Protein AF-A0A7K8H4X1-F1 (afdb_monomer)

Organism: Orthonyx spaldingii (NCBI:txid38397)

Solvent-accessible surface area (backbone atoms only — not comparable to full-atom values): 3320 Å² total; per-residue (Å²): 123,47,80,46,65,48,88,66,87,46,71,68,54,54,51,53,47,67,78,41,43,69,64,32,53,78,69,39,43,44,79,47,60,52,86,37,64,44,76,55,93,98,42,75,38,65,63,64,76,81,84,129

Foldseek 3Di:
DEEAEDC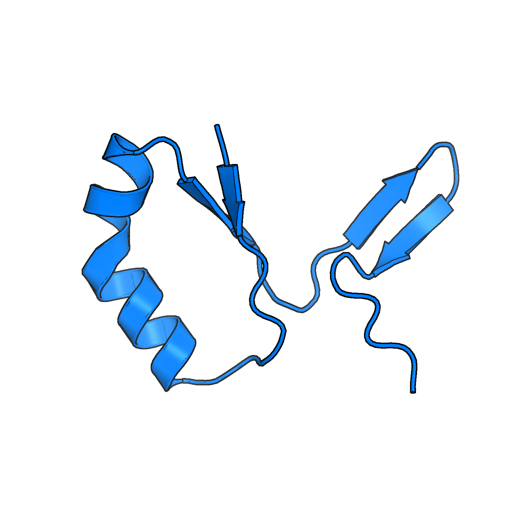DDDPVVVVVCVVCVVVCVVVVYHYDYQQDWDDDDPDIHRPDPPDD

Nearest PDB structures (foldseek):
  7c70-assembly2_B  TM=5.039E-01  e=3.751E+00  Thermus thermophilus HB8
  2h0a-assembly1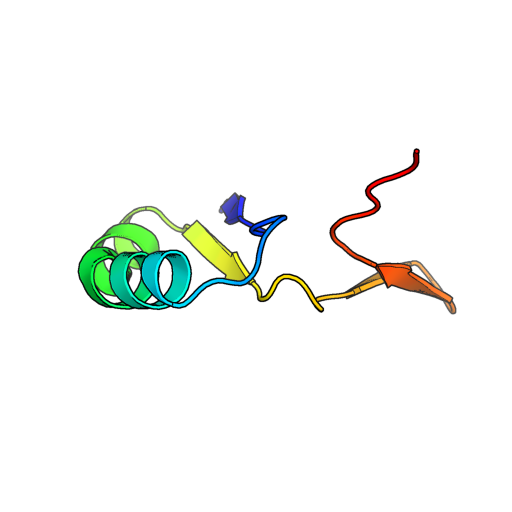_A  TM=4.798E-01  e=5.701E+00  Thermus thermophilus
  3ngl-assembly1_C  TM=4.378E-01  e=4.313E+00  Thermoplasma acidophilum
  8t7e-assembly1_B  TM=3.849E-01  e=4.022E+00  Homo sapiens
  7ac8-assembly3_F  TM=3.775E-01  e=5.317E+00  Thermotoga maritima MSB8

Mean predicted aligned error: 5.32 Å

Radius of gyration: 12.62 Å; Cα contacts (8 Å, |Δi|>4): 59; chains: 1; bounding box: 26×19×35 Å

Sequence (52 aa):
QVTLIPTFDSLVMHEWYQETHERQQELGITVLGSNSTVAMQDETFPACKVEF

pLDDT: mean 86.47, std 11.48, range [46.59, 97.88]

Secondary structure (DSSP, 8-state):
-EEE--SS--HHHHHHHHHHHHHHHHTTEEE--TT-EEEETTEEEESS----

Structure (mmCIF, N/CA/C/O backbone):
data_AF-A0A7K8H4X1-F1
#
_entry.id   AF-A0A7K8H4X1-F1
#
loop_
_atom_site.group_PDB
_atom_site.id
_atom_site.type_symbol
_atom_site.label_atom_id
_atom_site.label_alt_id
_atom_site.label_comp_id
_atom_site.label_asym_id
_atom_site.label_entity_id
_atom_site.label_seq_id
_atom_site.pdbx_PDB_i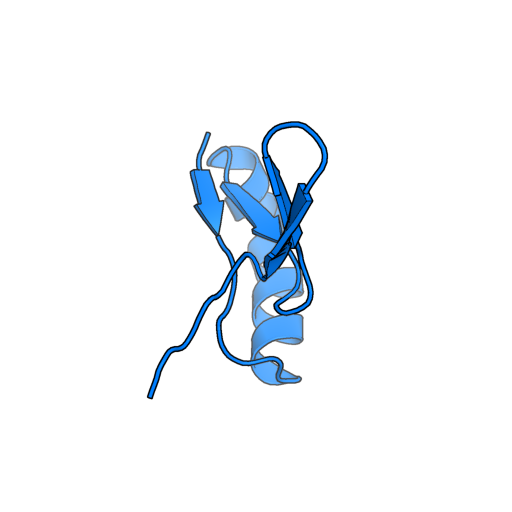ns_code
_atom_site.Cartn_x
_atom_site.Cartn_y
_atom_site.Cartn_z
_atom_site.occupancy
_atom_site.B_iso_or_equiv
_atom_site.auth_seq_id
_atom_site.auth_comp_id
_atom_site.auth_asym_id
_atom_site.auth_atom_id
_atom_site.pdbx_PDB_model_num
ATOM 1 N N . GLN A 1 1 ? -9.851 9.936 1.843 1.00 83.19 1 GLN A N 1
ATOM 2 C CA . GLN A 1 1 ? -9.478 8.606 1.328 1.00 83.19 1 GLN A CA 1
ATOM 3 C C . GLN A 1 1 ? -8.095 8.718 0.714 1.00 83.19 1 GLN A C 1
ATOM 5 O O . GLN A 1 1 ? -7.878 9.642 -0.062 1.00 83.19 1 GLN A O 1
ATOM 10 N N . VAL A 1 2 ? -7.164 7.853 1.112 1.00 92.38 2 VAL A N 1
ATOM 11 C CA . VAL A 1 2 ? -5.767 7.857 0.645 1.00 92.38 2 VAL A CA 1
ATOM 12 C C . VAL A 1 2 ? -5.463 6.501 0.020 1.00 92.38 2 VAL A C 1
ATOM 14 O O . VAL A 1 2 ? -5.841 5.479 0.581 1.00 92.38 2 VAL A O 1
ATOM 17 N N . THR A 1 3 ? -4.783 6.488 -1.126 1.00 90.81 3 THR A N 1
ATOM 18 C CA . THR A 1 3 ? -4.293 5.248 -1.744 1.00 90.81 3 THR A CA 1
ATOM 19 C C . THR A 1 3 ? -2.782 5.175 -1.582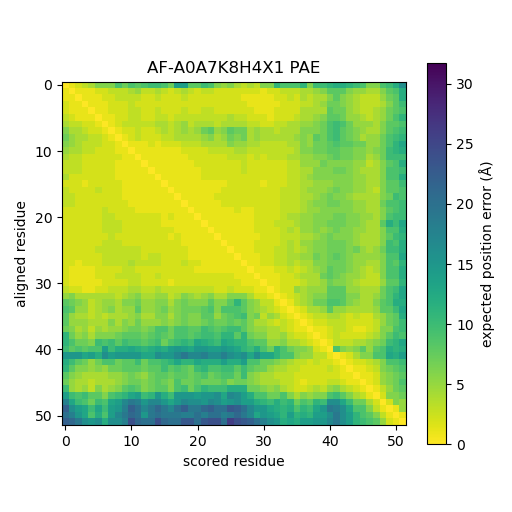 1.00 90.81 3 THR A C 1
ATOM 21 O O . THR A 1 3 ? -2.080 6.106 -1.971 1.00 90.81 3 THR A O 1
ATOM 24 N N . LEU A 1 4 ? -2.290 4.087 -0.995 1.00 90.19 4 LEU A N 1
ATOM 25 C CA . LEU A 1 4 ? -0.869 3.796 -0.843 1.00 90.19 4 LEU A CA 1
ATOM 26 C C . LEU A 1 4 ? -0.484 2.687 -1.822 1.00 90.19 4 LEU A C 1
ATOM 28 O O . LEU A 1 4 ? -1.128 1.641 -1.857 1.00 90.19 4 LEU A O 1
ATOM 32 N N . ILE A 1 5 ? 0.581 2.906 -2.589 1.00 90.06 5 ILE A N 1
ATOM 33 C CA . ILE A 1 5 ? 1.125 1.909 -3.514 1.00 90.06 5 ILE A CA 1
ATOM 34 C C . ILE A 1 5 ? 2.599 1.707 -3.158 1.00 90.06 5 ILE A C 1
ATOM 36 O O . ILE A 1 5 ? 3.407 2.617 -3.363 1.00 90.06 5 ILE A O 1
ATOM 40 N N . PRO A 1 6 ? 2.959 0.564 -2.561 1.00 86.50 6 PRO A N 1
ATOM 41 C CA . PRO A 1 6 ? 4.339 0.244 -2.241 1.00 86.50 6 PRO A CA 1
ATOM 42 C C . PRO A 1 6 ? 5.151 0.082 -3.525 1.00 86.50 6 PRO A C 1
ATOM 44 O O . PRO A 1 6 ? 4.758 -0.642 -4.438 1.00 86.50 6 PRO A O 1
ATOM 47 N N . THR A 1 7 ? 6.309 0.734 -3.588 1.00 83.38 7 THR A N 1
ATOM 48 C CA . THR A 1 7 ? 7.218 0.656 -4.743 1.00 83.38 7 THR A CA 1
ATOM 49 C C . THR A 1 7 ? 8.092 -0.598 -4.735 1.00 83.38 7 THR A C 1
ATOM 51 O O . THR A 1 7 ? 8.700 -0.923 -5.751 1.00 83.38 7 THR A O 1
ATOM 54 N N . PHE A 1 8 ? 8.150 -1.314 -3.610 1.00 84.12 8 PHE A N 1
ATOM 55 C CA . PHE A 1 8 ? 8.883 -2.566 -3.465 1.00 84.12 8 PHE A CA 1
ATOM 56 C C . PHE A 1 8 ? 7.973 -3.643 -2.876 1.00 84.12 8 PHE A C 1
ATOM 58 O O . PHE A 1 8 ? 7.402 -3.464 -1.798 1.00 84.12 8 PHE A O 1
ATOM 65 N N . ASP A 1 9 ? 7.850 -4.754 -3.598 1.00 85.00 9 ASP A N 1
ATOM 66 C CA . ASP A 1 9 ? 7.113 -5.930 -3.149 1.00 85.00 9 ASP A CA 1
ATOM 67 C C . ASP A 1 9 ? 8.040 -6.836 -2.332 1.00 85.00 9 ASP A C 1
ATOM 69 O O . ASP A 1 9 ? 9.055 -7.325 -2.830 1.00 85.00 9 ASP A O 1
ATOM 73 N N . SER A 1 10 ? 7.719 -7.021 -1.053 1.00 89.94 10 SER A N 1
ATOM 74 C CA . SER A 1 10 ? 8.502 -7.857 -0.150 1.00 89.94 10 SER A CA 1
ATOM 75 C C . SER A 1 10 ? 7.618 -8.514 0.895 1.00 89.94 10 SER A C 1
ATOM 77 O O . SER A 1 10 ? 6.569 -7.987 1.266 1.00 89.94 10 SER A O 1
ATOM 79 N N . LEU A 1 11 ? 8.087 -9.643 1.432 1.00 92.31 11 LEU A N 1
ATOM 80 C CA . LEU A 1 11 ? 7.399 -10.345 2.515 1.00 92.31 11 LEU A CA 1
ATOM 81 C C . LEU A 1 11 ? 7.154 -9.433 3.730 1.00 92.31 11 LEU A C 1
ATOM 83 O O . LEU A 1 11 ? 6.058 -9.434 4.273 1.00 92.31 11 LEU A O 1
ATOM 87 N N . VAL A 1 12 ? 8.127 -8.585 4.077 1.00 93.25 12 VAL A N 1
ATOM 88 C CA . VAL A 1 12 ? 8.001 -7.615 5.179 1.00 93.25 12 VAL A CA 1
ATOM 89 C C . VAL A 1 12 ? 6.869 -6.613 4.924 1.00 93.25 12 VAL A C 1
ATOM 91 O O . VAL A 1 12 ? 6.138 -6.259 5.845 1.00 93.25 12 VAL A O 1
ATOM 94 N N . MET A 1 13 ? 6.691 -6.163 3.676 1.00 91.56 13 MET A N 1
ATOM 95 C CA . MET A 1 13 ? 5.584 -5.268 3.316 1.00 91.56 13 MET A CA 1
ATOM 96 C C . MET A 1 13 ? 4.235 -5.975 3.486 1.00 91.56 13 MET A C 1
ATOM 98 O O . MET A 1 13 ? 3.306 -5.404 4.057 1.00 91.56 13 MET A O 1
ATOM 102 N N . HIS A 1 14 ? 4.147 -7.233 3.049 1.00 91.50 14 HIS A N 1
ATOM 103 C CA . HIS A 1 14 ? 2.945 -8.042 3.224 1.00 91.50 14 HIS A CA 1
ATOM 104 C C . HIS A 1 14 ? 2.588 -8.236 4.697 1.00 91.50 14 HIS A C 1
ATOM 106 O O . HIS A 1 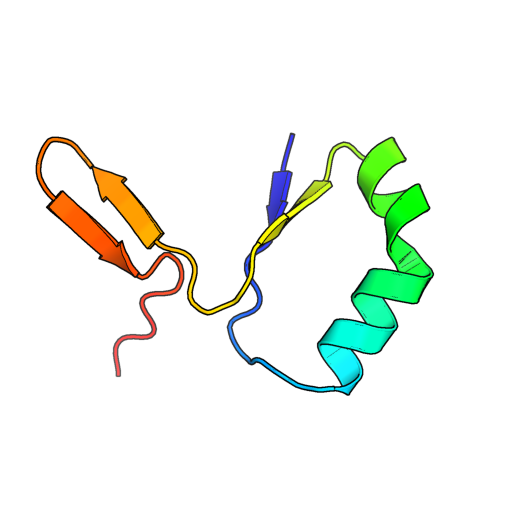14 ? 1.434 -8.031 5.064 1.00 91.50 14 HIS A O 1
ATOM 112 N N . GLU A 1 15 ? 3.562 -8.584 5.536 1.00 95.62 15 GLU A N 1
ATOM 113 C CA . GLU A 1 15 ? 3.365 -8.750 6.980 1.00 95.62 15 GLU A CA 1
ATOM 114 C C . GLU A 1 15 ? 2.871 -7.447 7.621 1.00 95.62 15 GLU A C 1
ATOM 116 O O . GLU A 1 15 ? 1.821 -7.441 8.262 1.00 95.62 15 GLU A O 1
ATOM 121 N N . TRP A 1 16 ? 3.536 -6.320 7.341 1.00 94.50 16 TRP A N 1
ATOM 122 C CA . TRP A 1 16 ? 3.112 -5.002 7.824 1.00 94.50 16 TRP A CA 1
ATOM 123 C C . TRP A 1 16 ? 1.675 -4.657 7.413 1.00 94.50 16 TRP A C 1
ATOM 125 O O . TRP A 1 16 ? 0.903 -4.125 8.219 1.00 94.50 16 TRP A O 1
ATOM 135 N N . TYR A 1 17 ? 1.297 -4.951 6.165 1.00 93.81 17 TYR A N 1
ATOM 136 C CA . TYR A 1 17 ? -0.064 -4.710 5.696 1.00 93.81 17 TYR A CA 1
ATOM 137 C C . TYR A 1 17 ? -1.082 -5.541 6.480 1.00 93.81 17 TYR A C 1
ATOM 139 O O . TYR A 1 17 ? -2.085 -4.988 6.923 1.00 93.81 17 TYR A O 1
ATOM 147 N N . GLN A 1 18 ? -0.817 -6.834 6.696 1.00 94.75 18 GLN A N 1
ATOM 148 C CA . GLN A 1 18 ? -1.715 -7.706 7.461 1.00 94.75 18 GLN A CA 1
ATOM 149 C C . GLN A 1 18 ? -1.871 -7.229 8.908 1.00 94.75 18 GLN A C 1
ATOM 151 O O . GLN A 1 18 ? -2.988 -7.129 9.407 1.00 94.75 18 GLN A O 1
ATOM 156 N N . GLU A 1 19 ? -0.767 -6.865 9.561 1.00 97.88 19 GLU A N 1
ATOM 157 C CA . GLU A 1 19 ? -0.768 -6.399 10.952 1.00 97.88 19 GLU A CA 1
ATOM 158 C C . GLU A 1 19 ? -1.489 -5.060 11.145 1.00 97.88 19 GLU A C 1
ATOM 160 O O . GLU A 1 19 ? -2.010 -4.781 12.224 1.00 97.88 19 GLU A O 1
ATOM 165 N N . THR A 1 20 ? -1.516 -4.206 10.118 1.00 96.38 20 THR A N 1
ATOM 166 C CA . THR A 1 20 ? -2.056 -2.842 10.224 1.00 96.38 20 THR A CA 1
ATOM 167 C C . THR A 1 20 ? -3.355 -2.622 9.448 1.00 96.38 20 THR A C 1
ATOM 169 O O . THR A 1 20 ? -3.877 -1.505 9.452 1.00 96.38 20 THR A O 1
ATOM 172 N N . HIS A 1 21 ? -3.912 -3.669 8.831 1.00 95.00 21 HIS A N 1
ATOM 173 C CA . HIS A 1 21 ? -5.061 -3.587 7.929 1.00 95.00 21 HIS A CA 1
ATOM 174 C C . HIS A 1 21 ? -6.274 -2.875 8.545 1.00 95.00 21 HIS A C 1
ATOM 176 O O . HIS A 1 21 ? -6.822 -1.953 7.942 1.00 95.00 21 HIS A O 1
ATOM 182 N N . GLU A 1 22 ? -6.666 -3.249 9.764 1.00 97.00 22 GLU A N 1
ATOM 183 C CA . GLU A 1 22 ? -7.834 -2.669 10.446 1.00 97.00 22 GLU A CA 1
ATOM 184 C C . GLU A 1 22 ? -7.655 -1.166 10.688 1.00 97.00 22 GLU A C 1
ATOM 186 O O . GLU A 1 22 ? -8.503 -0.354 10.321 1.00 97.00 22 GLU A O 1
ATOM 191 N N . ARG A 1 23 ? -6.486 -0.766 11.199 1.00 96.94 23 ARG A N 1
ATOM 192 C CA . ARG A 1 23 ? -6.156 0.645 11.426 1.00 96.94 23 ARG A CA 1
ATOM 193 C C . ARG A 1 23 ? -6.130 1.445 10.124 1.00 96.94 23 ARG A C 1
ATOM 195 O O . ARG A 1 23 ? -6.507 2.615 10.103 1.00 96.94 23 ARG A O 1
ATOM 202 N N . GLN A 1 24 ? -5.666 0.845 9.031 1.00 95.38 24 GLN A N 1
ATOM 203 C CA . GLN A 1 24 ? -5.693 1.487 7.719 1.00 95.38 24 GLN A CA 1
ATOM 204 C C . GLN A 1 24 ? -7.132 1.711 7.236 1.00 95.38 24 GLN A C 1
ATOM 206 O O . GLN A 1 24 ? -7.426 2.795 6.728 1.00 95.38 24 GLN A O 1
ATOM 211 N N . GLN A 1 25 ? -8.037 0.747 7.450 1.00 94.62 25 GLN A N 1
ATOM 212 C CA . GLN A 1 25 ? -9.458 0.908 7.132 1.00 94.62 25 GLN A CA 1
ATOM 213 C C . GLN A 1 25 ? -10.098 2.052 7.930 1.00 94.62 25 GLN A C 1
ATOM 215 O O . GLN A 1 25 ? -10.764 2.900 7.336 1.00 94.62 25 GLN A O 1
ATOM 220 N N . GLU A 1 26 ? -9.844 2.132 9.240 1.00 97.44 26 GLU A N 1
ATOM 221 C CA . GLU A 1 26 ? -10.342 3.219 10.102 1.00 97.44 26 GLU A CA 1
ATOM 222 C C . GLU A 1 26 ? -9.883 4.605 9.625 1.00 97.44 26 GLU A C 1
ATOM 224 O O . GLU A 1 26 ? -10.627 5.583 9.701 1.00 97.44 26 GLU A O 1
ATOM 229 N N . LEU A 1 27 ? -8.663 4.690 9.088 1.00 96.62 27 LEU A N 1
ATOM 230 C CA . LEU A 1 27 ? -8.086 5.920 8.541 1.00 96.62 27 LEU A CA 1
ATOM 231 C C . LEU A 1 27 ? -8.509 6.201 7.086 1.00 96.62 27 LEU A C 1
ATOM 233 O O . LEU A 1 27 ? -8.134 7.233 6.523 1.00 96.62 27 LEU A O 1
ATOM 237 N N . GLY A 1 28 ? -9.276 5.307 6.454 1.00 96.12 28 GLY A N 1
ATOM 238 C CA . GLY A 1 28 ? -9.669 5.425 5.049 1.00 96.12 28 GLY A CA 1
ATOM 239 C C . GLY A 1 28 ? -8.487 5.317 4.079 1.00 96.12 28 GLY A C 1
ATOM 240 O O . GLY A 1 28 ? -8.460 6.021 3.059 1.00 96.12 28 GLY A O 1
ATOM 241 N N . ILE A 1 29 ? -7.504 4.479 4.421 1.00 95.38 29 ILE A N 1
ATOM 242 C CA . ILE A 1 29 ? -6.330 4.149 3.611 1.00 95.38 29 ILE A CA 1
ATOM 243 C C . ILE A 1 29 ? -6.594 2.839 2.863 1.00 95.38 29 ILE A C 1
ATOM 245 O O . ILE A 1 29 ? -6.958 1.826 3.456 1.00 95.38 29 ILE A O 1
ATOM 249 N N . THR A 1 30 ? -6.370 2.848 1.553 1.00 92.25 30 THR A N 1
ATOM 250 C CA . THR A 1 30 ? -6.409 1.660 0.697 1.00 92.25 30 THR A CA 1
ATOM 251 C C . THR A 1 30 ? -5.002 1.367 0.196 1.00 92.25 30 THR A C 1
ATOM 253 O O . THR A 1 30 ? -4.375 2.229 -0.415 1.00 92.25 30 THR A O 1
ATOM 256 N N . VAL A 1 31 ? -4.497 0.162 0.450 1.00 90.00 31 VAL A N 1
ATOM 257 C CA . VAL A 1 31 ? -3.190 -0.280 -0.055 1.00 90.00 31 VAL A CA 1
ATOM 258 C C . VAL A 1 31 ? -3.405 -1.126 -1.299 1.00 90.00 31 VAL A C 1
ATOM 260 O O . VAL A 1 31 ? -4.203 -2.062 -1.280 1.00 90.00 31 VAL A O 1
ATOM 263 N N . LEU A 1 32 ? -2.708 -0.782 -2.377 1.00 88.56 32 LEU A N 1
ATOM 264 C CA . LEU A 1 32 ? -2.717 -1.526 -3.633 1.00 88.56 32 LEU A CA 1
ATOM 265 C C . LEU A 1 32 ? -1.370 -2.224 -3.842 1.00 88.56 32 LEU A C 1
ATOM 267 O O . LEU A 1 32 ? -0.345 -1.753 -3.356 1.00 88.56 32 LEU A O 1
ATOM 271 N N . GLY A 1 33 ? -1.363 -3.333 -4.583 1.00 83.38 33 GLY A N 1
ATOM 272 C CA . GLY A 1 33 ? -0.128 -4.0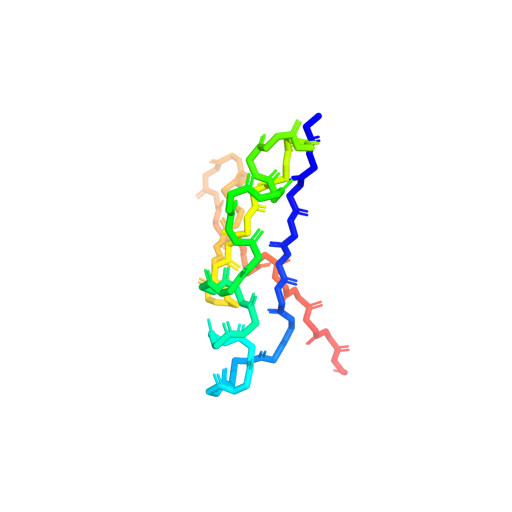43 -4.927 1.00 83.38 33 GLY A CA 1
ATOM 273 C C . GLY A 1 33 ? 0.795 -3.203 -5.816 1.00 83.38 33 GLY A C 1
ATOM 274 O O . GLY A 1 33 ? 0.330 -2.351 -6.574 1.00 83.38 33 GLY A O 1
ATOM 275 N N . SER A 1 34 ? 2.099 -3.464 -5.773 1.00 78.00 34 SER A N 1
ATOM 276 C CA . SER A 1 34 ? 3.106 -2.761 -6.591 1.00 78.00 34 SER A CA 1
ATOM 277 C C . SER A 1 34 ? 2.897 -2.938 -8.105 1.00 78.00 34 SER A C 1
ATOM 279 O O . SER A 1 34 ? 3.283 -2.081 -8.896 1.00 78.00 34 SER A O 1
ATOM 281 N N . ASN A 1 35 ? 2.233 -4.025 -8.509 1.00 80.81 35 ASN A N 1
ATOM 282 C CA . ASN A 1 35 ? 1.834 -4.324 -9.886 1.00 80.81 35 ASN A CA 1
ATOM 283 C C . ASN A 1 35 ? 0.513 -3.655 -10.311 1.00 80.81 35 ASN A C 1
ATOM 285 O O . ASN A 1 35 ? -0.011 -3.955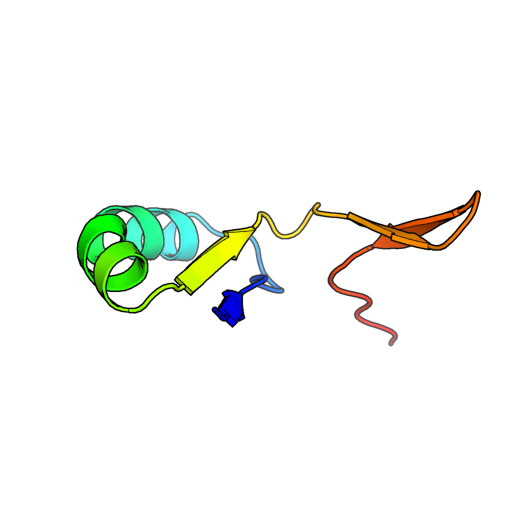 -11.386 1.00 80.81 35 ASN A O 1
ATOM 289 N N . SER A 1 36 ? -0.046 -2.777 -9.478 1.00 83.25 36 SER A N 1
ATOM 290 C CA . SER A 1 36 ? -1.283 -2.073 -9.802 1.00 83.25 36 SER A CA 1
ATOM 291 C C . SER A 1 36 ? -1.090 -1.135 -10.985 1.00 83.25 36 SER A C 1
ATOM 293 O O . SER A 1 36 ? -0.001 -0.609 -11.228 1.00 83.25 36 SER A O 1
ATOM 295 N N . THR A 1 37 ? -2.176 -0.897 -11.713 1.00 83.88 37 THR A N 1
ATOM 296 C CA . THR A 1 37 ? -2.199 0.003 -12.866 1.00 83.88 37 THR A CA 1
ATOM 297 C C . THR A 1 37 ? -3.255 1.087 -12.681 1.00 83.88 37 THR A C 1
ATOM 299 O O . THR A 1 37 ? -4.269 0.883 -12.015 1.00 83.88 37 THR A O 1
ATOM 302 N N . VAL A 1 38 ? -3.000 2.262 -13.250 1.00 83.50 38 VAL A N 1
ATOM 303 C CA . VAL A 1 38 ? -3.963 3.355 -13.366 1.00 83.50 38 VAL A CA 1
ATOM 304 C C . VAL A 1 38 ? -4.464 3.368 -14.801 1.00 83.50 38 VAL A C 1
ATOM 306 O O . VAL A 1 38 ? -3.681 3.548 -15.734 1.00 83.50 38 VAL A O 1
ATOM 309 N N . ALA A 1 39 ? -5.767 3.169 -14.973 1.00 86.69 39 ALA A N 1
ATOM 310 C CA . ALA A 1 39 ? -6.423 3.358 -16.257 1.00 86.69 39 ALA A CA 1
ATOM 311 C C . ALA A 1 39 ? -6.672 4.857 -16.483 1.00 86.69 39 ALA A C 1
ATOM 313 O O . ALA A 1 39 ? -7.314 5.516 -15.663 1.00 86.69 39 ALA A O 1
ATOM 314 N N . MET A 1 40 ? -6.160 5.395 -17.586 1.00 86.12 40 MET A N 1
ATOM 315 C CA . MET A 1 40 ? -6.447 6.745 -18.055 1.00 86.12 40 MET A CA 1
ATOM 316 C C . MET A 1 40 ? -6.996 6.655 -19.475 1.00 86.12 40 MET A C 1
ATOM 318 O O . MET A 1 40 ? -6.289 6.242 -20.386 1.00 86.12 40 MET A O 1
ATOM 322 N N . GLN A 1 41 ? -8.253 7.074 -19.657 1.00 87.19 41 GLN A N 1
ATOM 323 C CA . GLN A 1 41 ? -8.965 6.958 -20.936 1.00 87.19 41 GLN A CA 1
ATOM 324 C C . GLN A 1 41 ? -8.938 5.504 -21.452 1.00 87.19 41 GLN A C 1
ATOM 326 O O . GLN A 1 41 ? -9.429 4.622 -20.749 1.00 87.19 41 GLN A O 1
ATOM 331 N N . ASP A 1 42 ? -8.355 5.264 -22.629 1.00 88.44 42 ASP A N 1
ATOM 332 C CA . ASP A 1 42 ? -8.232 3.945 -23.263 1.00 88.44 42 ASP A CA 1
ATOM 333 C C . ASP A 1 42 ? -6.883 3.252 -22.965 1.00 88.44 42 ASP A C 1
ATOM 335 O O . ASP A 1 42 ? -6.580 2.205 -23.537 1.00 88.44 42 ASP A O 1
ATOM 339 N N . GLU A 1 43 ? -6.059 3.819 -22.076 1.00 87.50 43 GLU A N 1
ATOM 340 C CA . GLU A 1 43 ? -4.712 3.331 -21.766 1.00 87.50 43 GLU A CA 1
ATOM 341 C C . GLU A 1 43 ? -4.558 2.934 -20.290 1.00 87.50 43 GLU A C 1
ATOM 343 O O . GLU A 1 43 ? -5.213 3.465 -19.392 1.00 87.50 43 GLU A O 1
ATOM 348 N N . THR A 1 44 ? -3.653 1.993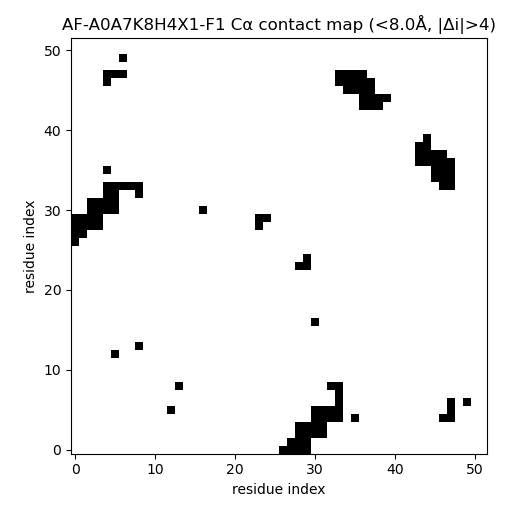 -20.017 1.00 86.75 44 THR A N 1
ATOM 349 C CA . THR A 1 44 ? -3.307 1.551 -18.658 1.00 86.75 44 THR A CA 1
ATOM 350 C C . THR A 1 44 ? -1.829 1.773 -18.388 1.00 86.75 44 THR A C 1
ATOM 352 O O . THR A 1 44 ? -0.982 1.289 -19.139 1.00 86.75 44 THR A O 1
ATOM 355 N N . PHE A 1 45 ? -1.513 2.434 -17.278 1.00 82.25 45 PHE A N 1
ATOM 356 C CA . PHE A 1 45 ? -0.146 2.757 -16.877 1.00 82.25 45 PHE A CA 1
ATOM 357 C C . PHE A 1 45 ? 0.211 2.081 -15.553 1.00 82.25 45 PHE A C 1
ATOM 359 O O . PHE A 1 45 ? -0.659 1.975 -14.690 1.00 82.25 45 PHE A O 1
ATOM 366 N N . PRO A 1 46 ? 1.467 1.656 -15.328 1.00 83.88 46 PRO A N 1
ATOM 367 C CA . PRO A 1 46 ? 1.913 1.232 -14.004 1.00 83.88 46 PRO A CA 1
ATOM 368 C C . PRO A 1 46 ? 1.659 2.333 -12.973 1.00 83.88 46 PRO A C 1
ATOM 370 O O . PRO A 1 46 ? 2.036 3.486 -13.182 1.00 83.88 46 PRO A O 1
ATOM 373 N N . ALA 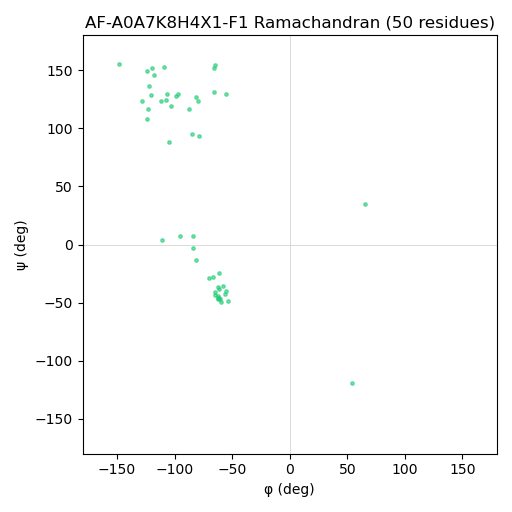A 1 47 ? 1.024 1.979 -11.857 1.00 81.19 47 ALA A N 1
ATOM 374 C CA . ALA A 1 47 ? 0.670 2.949 -10.828 1.00 81.19 47 ALA A CA 1
ATOM 375 C C . ALA A 1 47 ? 1.910 3.477 -10.082 1.00 81.19 47 ALA A C 1
ATOM 377 O O . ALA A 1 47 ? 1.941 4.631 -9.661 1.00 81.19 47 ALA A O 1
ATOM 378 N N . CYS A 1 48 ? 2.965 2.662 -10.001 1.00 72.19 48 CYS A N 1
ATOM 379 C CA . CYS A 1 48 ? 4.305 3.082 -9.609 1.00 72.19 48 CYS A CA 1
ATOM 380 C C . CYS A 1 48 ? 5.207 3.139 -10.845 1.00 72.19 48 CYS A C 1
ATOM 382 O O . CYS A 1 48 ? 5.880 2.168 -11.183 1.00 72.19 48 CYS A O 1
ATOM 384 N N . LYS A 1 49 ? 5.241 4.282 -11.534 1.00 60.91 49 LYS A N 1
ATOM 385 C CA . LYS A 1 49 ? 6.262 4.536 -12.555 1.00 60.91 49 LYS A CA 1
ATOM 386 C C . LYS A 1 49 ? 7.562 4.944 -11.852 1.00 60.91 49 LYS A C 1
ATOM 388 O O . LYS A 1 49 ? 7.739 6.109 -11.511 1.00 60.91 49 LYS A O 1
ATOM 393 N N . VAL A 1 50 ? 8.450 3.986 -11.586 1.00 54.22 50 VAL A N 1
ATOM 394 C CA . VAL A 1 50 ? 9.843 4.295 -11.228 1.00 54.22 50 VAL A CA 1
ATOM 395 C C . VAL A 1 50 ? 10.601 4.460 -12.544 1.00 54.22 50 VAL A C 1
ATOM 397 O O . VAL A 1 50 ? 10.985 3.472 -13.162 1.00 54.22 50 VAL A O 1
ATOM 400 N N . GLU A 1 51 ? 10.733 5.696 -13.025 1.00 47.38 51 GLU A N 1
ATOM 401 C CA . GLU A 1 51 ? 11.658 6.000 -14.123 1.00 47.38 51 GLU A CA 1
ATOM 402 C C . GLU A 1 51 ? 13.072 6.143 -13.547 1.00 47.38 51 GLU A C 1
ATOM 404 O O . GLU A 1 51 ? 13.276 6.911 -12.605 1.00 47.38 51 GLU A O 1
ATOM 409 N N . PHE A 1 52 ? 14.023 5.396 -14.106 1.00 46.59 52 PHE A N 1
ATOM 410 C CA . PHE A 1 52 ? 15.454 5.679 -13.998 1.00 46.59 52 PHE A CA 1
ATOM 411 C C . PHE A 1 52 ? 15.948 6.205 -15.341 1.00 46.59 52 PHE A C 1
ATOM 413 O O . PHE A 1 52 ? 15.518 5.636 -16.373 1.00 46.59 52 PHE A O 1
#

InterPro domains:
  IPR026074 Microtubule associated protein 1 [PTHR13843] (1-52)